Protein 1TP6 (pdb70)

Structure (mmCIF, N/CA/C/O backbone):
data_1TP6
#
_entry.id   1TP6
#
_cell.length_a   96.802
_cell.length_b   36.309
_cell.length_c   29.570
_cell.angle_alpha   90.00
_cell.angle_beta   100.71
_cell.angle_gamma   90.00
#
_symmetry.space_group_name_H-M   'C 1 2 1'
#
loop_
_entity.id
_entity.type
_entity.pdbx_description
1 polymer 'hypothetical protein PA1314'
2 water water
#
loop_
_atom_site.group_PDB
_atom_site.id
_atom_site.type_symbol
_atom_site.label_atom_id
_atom_site.label_alt_id
_atom_site.label_comp_id
_atom_site.label_asym_id
_atom_site.label_entity_id
_atom_site.label_seq_id
_atom_site.pdbx_PDB_ins_code
_atom_site.Cartn_x
_atom_site.Cartn_y
_atom_site.Cartn_z
_atom_site.occupancy
_atom_site.B_iso_or_equiv
_atom_site.auth_seq_id
_atom_site.auth_comp_id
_atom_site.auth_asym_id
_atom_site.auth_atom_id
_atom_site.pdbx_PDB_model_num
ATOM 1 N N . CYS A 1 3 ? 6.627 3.274 16.123 1.00 26.01 3 CYS A N 1
ATOM 2 C CA . CYS A 1 3 ? 6.858 2.261 15.057 1.00 23.31 3 CYS A CA 1
ATOM 3 C C . CYS A 1 3 ? 7.990 2.706 14.132 1.00 21.02 3 CYS A C 1
ATOM 4 O O . CYS A 1 3 ? 8.500 3.825 14.245 1.00 18.64 3 CYS A O 1
ATOM 7 N N . ALA A 1 4 ? 8.369 1.821 13.215 1.00 18.52 4 ALA A N 1
ATOM 8 C CA . ALA A 1 4 ? 9.439 2.088 12.258 1.00 16.39 4 ALA A CA 1
ATOM 9 C C . ALA A 1 4 ? 9.128 3.250 11.313 1.00 14.06 4 ALA A C 1
ATOM 10 O O . ALA A 1 4 ? 10.017 4.034 10.971 1.00 13.90 4 ALA A O 1
ATOM 12 N N . TYR A 1 5 ? 7.873 3.357 10.883 1.00 13.81 5 TYR A N 1
ATOM 13 C CA . TYR A 1 5 ? 7.491 4.426 9.970 1.00 12.50 5 TYR A CA 1
ATOM 14 C C . TYR A 1 5 ? 7.565 5.772 10.669 1.00 11.87 5 TYR A C 1
ATOM 15 O O . TYR A 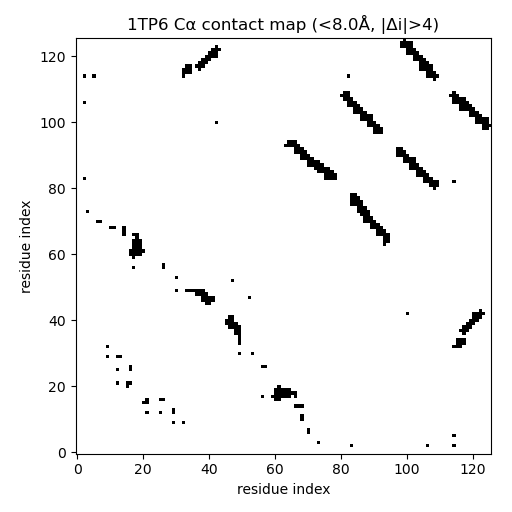1 5 ? 8.122 6.727 10.123 1.00 10.84 5 TYR A O 1
ATOM 24 N N . ARG A 1 6 ? 7.015 5.840 11.879 1.00 12.01 6 ARG A N 1
ATOM 25 C CA . ARG A 1 6 ? 7.050 7.072 12.664 1.00 13.17 6 ARG A CA 1
ATOM 26 C C . ARG A 1 6 ? 8.514 7.442 12.928 1.00 11.35 6 ARG A C 1
ATOM 27 O O . ARG A 1 6 ? 8.908 8.599 12.807 1.00 12.44 6 ARG A O 1
ATOM 35 N N . ARG A 1 7 ? 9.317 6.443 13.273 1.00 10.95 7 ARG A N 1
ATOM 36 C CA . ARG A 1 7 ? 10.731 6.651 13.545 1.00 10.74 7 ARG A CA 1
ATOM 37 C C . ARG A 1 7 ? 11.479 7.218 12.335 1.00 10.92 7 ARG A C 1
ATOM 38 O O . ARG A 1 7 ? 12.322 8.107 12.483 1.00 11.71 7 ARG A O 1
ATOM 46 N N . GLU A 1 8 ? 11.183 6.708 11.139 1.00 9.75 8 GLU A N 1
ATOM 47 C CA . GLU A 1 8 ? 11.840 7.197 9.927 1.00 9.47 8 GLU A CA 1
ATOM 48 C C . GLU A 1 8 ? 11.523 8.677 9.680 1.00 9.51 8 GLU A C 1
ATOM 49 O O . GLU A 1 8 ? 12.401 9.460 9.306 1.00 9.56 8 GLU A O 1
ATOM 55 N N . ILE A 1 9 ? 10.264 9.055 9.876 1.00 8.92 9 ILE A N 1
ATOM 56 C CA . ILE A 1 9 ? 9.860 10.443 9.677 1.00 8.98 9 ILE A CA 1
ATOM 57 C C . ILE A 1 9 ? 10.640 11.335 10.642 1.00 9.02 9 ILE A C 1
ATOM 58 O O . ILE A 1 9 ? 11.171 12.376 10.248 1.00 9.14 9 ILE A O 1
ATOM 63 N N . HIS A 1 10 ? 10.725 10.920 11.905 1.00 8.75 10 HIS A N 1
ATOM 64 C CA . HIS A 1 10 ? 11.464 11.697 12.895 1.00 9.74 10 HIS A CA 1
ATOM 65 C C . HIS A 1 10 ? 12.965 11.765 12.605 1.00 8.72 10 HIS A C 1
ATOM 66 O O . HIS A 1 10 ? 13.541 12.851 12.549 1.00 9.43 10 HIS A O 1
ATOM 73 N N . HIS A 1 11 ? 13.596 10.609 12.415 1.00 9.98 11 HIS A N 1
ATOM 74 C CA . HIS A 1 11 ? 15.034 10.561 12.142 1.00 9.57 11 HIS A CA 1
ATOM 75 C C . HIS A 1 11 ? 15.461 11.324 10.891 1.00 9.82 11 HIS A C 1
ATOM 76 O O . HIS A 1 11 ? 16.531 11.936 10.871 1.00 10.24 11 HIS A O 1
ATOM 83 N N . ALA A 1 12 ? 14.635 11.285 9.848 1.00 9.85 12 ALA A N 1
ATOM 84 C CA . ALA A 1 12 ? 14.956 12.006 8.621 1.00 10.41 12 ALA A CA 1
ATOM 85 C C . ALA A 1 12 ? 14.985 13.505 8.919 1.00 10.16 12 ALA A C 1
ATOM 86 O O . ALA A 1 12 ? 15.870 14.231 8.455 1.00 9.73 12 ALA A O 1
ATOM 88 N N . HIS A 1 13 ? 14.017 13.969 9.702 1.00 10.87 13 HIS A N 1
ATOM 89 C CA . HIS A 1 13 ? 13.959 15.388 10.028 1.00 10.33 13 HIS A CA 1
ATOM 90 C C . HIS A 1 13 ? 15.051 15.841 10.990 1.00 10.14 13 HIS A C 1
ATOM 91 O O . HIS A 1 13 ? 15.450 17.003 10.961 1.00 10.64 13 HIS A O 1
ATOM 98 N N . VAL A 1 14 ? 15.543 14.930 11.828 1.00 10.04 14 VAL A N 1
ATOM 99 C CA . VAL A 1 14 ? 16.637 15.267 12.738 1.00 10.45 14 VAL A CA 1
ATOM 100 C C . VAL A 1 14 ? 17.877 15.473 11.855 1.00 9.89 14 VAL A C 1
ATOM 101 O O . VAL A 1 14 ? 18.666 16.394 12.075 1.00 10.68 14 VAL A O 1
ATOM 105 N N . ALA A 1 15 ? 18.033 14.619 10.846 1.00 8.98 15 ALA A N 1
ATOM 106 C CA . ALA A 1 15 ? 19.164 14.727 9.924 1.00 9.17 15 ALA A CA 1
ATOM 107 C C . ALA A 1 15 ? 19.051 16.026 9.123 1.00 9.78 15 ALA A C 1
ATOM 108 O O . ALA A 1 15 ? 20.047 16.720 8.903 1.00 9.27 15 ALA A O 1
ATOM 110 N N . ILE A 1 16 ? 17.834 16.350 8.689 1.00 8.46 16 ILE A N 1
ATOM 111 C CA . ILE A 1 16 ? 17.600 17.572 7.929 1.00 8.45 16 ILE A CA 1
ATOM 112 C C . ILE A 1 16 ? 17.895 18.786 8.805 1.00 8.75 16 ILE A C 1
ATOM 113 O O . ILE A 1 16 ? 18.570 19.728 8.379 1.00 8.46 16 ILE A O 1
ATOM 118 N N . ARG A 1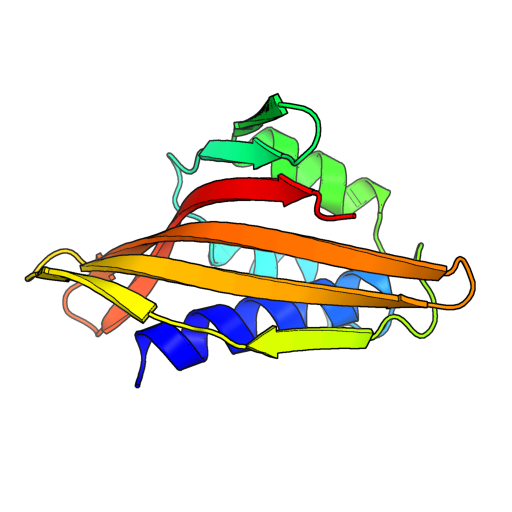 17 ? 17.394 18.760 10.036 1.00 8.77 17 ARG A N 1
ATOM 119 C CA . ARG A 1 17 ? 17.613 19.864 10.958 1.00 9.27 17 ARG A CA 1
ATOM 120 C C . ARG A 1 17 ? 19.110 20.090 11.191 1.00 9.00 17 ARG A C 1
ATOM 121 O O . ARG A 1 17 ? 19.590 21.221 11.118 1.00 8.26 17 ARG A O 1
ATOM 129 N N . ASP A 1 18 ? 19.845 19.013 11.468 1.00 9.59 18 ASP A N 1
ATOM 130 C CA . ASP A 1 18 ? 21.282 19.130 11.716 1.00 11.58 18 ASP A CA 1
ATOM 131 C C . ASP A 1 18 ? 22.017 19.705 10.514 1.00 10.92 18 ASP A C 1
ATOM 132 O O . ASP A 1 18 ? 22.943 20.508 10.669 1.00 11.53 18 ASP A O 1
ATOM 137 N N . TRP A 1 19 ? 21.602 19.298 9.317 1.00 10.02 19 TRP A N 1
ATOM 138 C CA . TRP A 1 19 ? 22.230 19.787 8.098 1.00 10.04 19 TRP A CA 1
ATOM 139 C C . TRP A 1 19 ? 21.970 21.287 7.905 1.00 10.19 19 TRP A C 1
ATOM 140 O O . TRP A 1 19 ? 22.896 22.059 7.653 1.00 10.02 19 TRP A O 1
ATOM 151 N N . LEU A 1 20 ? 20.712 21.700 8.033 1.00 10.00 20 LEU A N 1
ATOM 152 C CA . LEU A 1 20 ? 20.358 23.105 7.859 1.00 10.47 20 LEU A CA 1
ATOM 153 C C . LEU A 1 20 ? 20.979 23.997 8.932 1.00 10.35 20 LEU A C 1
ATOM 154 O O . LEU A 1 20 ? 21.371 25.127 8.654 1.00 11.55 20 LEU A O 1
ATOM 159 N N . ALA A 1 21 ? 21.074 23.485 10.155 1.00 10.96 21 ALA A N 1
ATOM 160 C CA . ALA 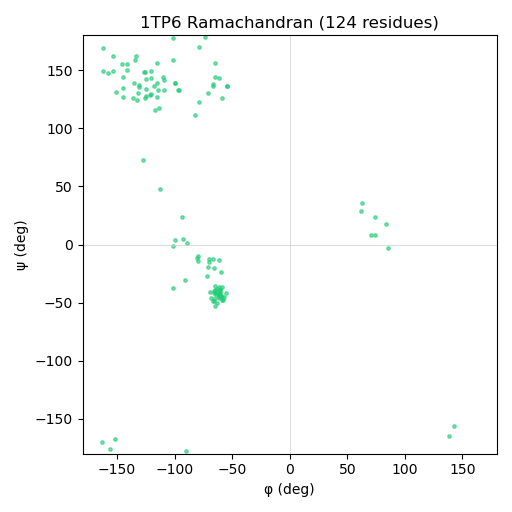A 1 21 ? 21.638 24.253 11.265 1.00 11.54 21 ALA A CA 1
ATOM 161 C C . ALA A 1 21 ? 23.166 24.276 11.289 1.00 13.33 21 ALA A C 1
ATOM 162 O O . ALA A 1 21 ? 23.768 25.050 12.031 1.00 13.31 21 ALA A O 1
ATOM 164 N N . GLY A 1 22 ? 23.797 23.427 10.485 1.00 14.08 22 GLY A N 1
ATOM 165 C CA . GLY A 1 22 ? 25.247 23.390 10.463 1.00 13.94 22 GLY A CA 1
ATOM 166 C C . GLY A 1 22 ? 25.825 22.519 11.565 1.00 15.58 22 GLY A C 1
ATOM 167 O O . GLY A 1 22 ? 27.001 22.651 11.892 1.00 16.10 22 GLY A O 1
ATOM 168 N N . ASP A 1 23 ? 25.004 21.643 12.148 1.00 16.79 23 ASP A N 1
ATOM 169 C CA . ASP A 1 23 ? 25.447 20.730 13.212 1.00 18.39 23 ASP A CA 1
ATOM 170 C C . ASP A 1 23 ? 25.402 19.301 12.685 1.00 20.22 23 ASP A C 1
ATOM 171 O O . ASP A 1 23 ? 24.880 18.409 13.353 1.00 21.12 23 ASP A O 1
ATOM 176 N N . SER A 1 24 ? 25.946 19.075 11.499 1.00 20.00 24 SER A N 1
ATOM 177 C CA . SER A 1 24 ? 25.904 17.748 10.904 1.00 21.96 24 SER A CA 1
ATOM 178 C C . SER A 1 24 ? 27.190 16.941 11.014 1.00 23.67 24 SER A C 1
ATOM 179 O O . SER A 1 24 ? 28.279 17.488 11.204 1.00 22.82 24 SER A O 1
ATOM 182 N N . ARG A 1 25 ? 27.037 15.626 10.885 1.00 25.65 25 ARG A N 1
ATOM 183 C CA . ARG A 1 25 ? 28.146 14.682 10.943 1.00 26.92 25 ARG A CA 1
ATOM 184 C C . ARG A 1 25 ? 28.963 14.780 9.655 1.00 26.81 25 ARG A C 1
ATOM 185 O O . ARG A 1 25 ? 28.624 15.543 8.747 1.00 26.37 25 ARG A O 1
ATOM 193 N N . ALA A 1 26 ? 30.032 13.997 9.575 1.00 27.40 26 ALA A N 1
ATOM 194 C CA . ALA A 1 26 ? 30.889 13.998 8.393 1.00 27.62 26 ALA A CA 1
ATOM 195 C C . ALA A 1 26 ? 30.192 13.354 7.195 1.00 27.02 26 ALA A C 1
ATOM 196 O O . ALA A 1 26 ? 29.643 12.256 7.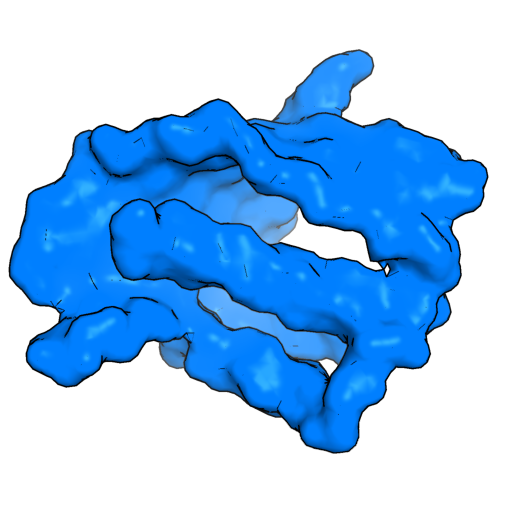309 1.00 26.47 26 ALA A O 1
ATOM 198 N N . ASP A 1 27 ? 30.213 14.040 6.051 1.00 26.30 27 ASP A N 1
ATOM 199 C CA . ASP A 1 27 ? 29.595 13.519 4.833 1.00 25.62 27 ASP A CA 1
ATOM 200 C C . ASP A 1 27 ? 28.088 13.373 5.066 1.00 22.79 27 ASP A C 1
ATOM 201 O O . ASP A 1 27 ? 27.441 12.457 4.553 1.00 22.54 27 ASP A O 1
ATOM 206 N N . ALA A 1 28 ? 27.540 14.311 5.831 1.00 19.16 28 ALA A N 1
ATOM 207 C CA . ALA A 1 28 ? 26.131 14.299 6.196 1.00 17.01 28 ALA A CA 1
ATOM 208 C C . ALA A 1 28 ? 25.123 14.361 5.055 1.00 14.63 28 ALA A C 1
ATOM 209 O O . ALA A 1 28 ? 24.139 13.619 5.058 1.00 13.70 28 ALA A O 1
ATOM 211 N N . LEU A 1 29 ? 25.350 15.234 4.082 1.00 12.69 29 LEU A N 1
ATOM 212 C CA . LEU A 1 29 ? 24.390 15.357 2.994 1.00 11.67 29 LEU A CA 1
ATOM 213 C C . LEU A 1 29 ? 24.156 14.071 2.198 1.00 11.85 29 LEU A C 1
ATOM 214 O O . LEU A 1 29 ? 23.006 13.726 1.904 1.00 10.26 29 LEU A O 1
ATOM 219 N N . ASP A 1 30 ? 25.228 13.360 1.850 1.00 10.56 30 ASP A N 1
ATOM 220 C CA . ASP A 1 30 ? 25.078 12.116 1.090 1.00 11.30 30 ASP A CA 1
ATOM 221 C C . ASP A 1 30 ? 24.262 11.091 1.874 1.00 10.93 30 ASP A C 1
ATOM 222 O O . ASP A 1 30 ? 23.380 10.431 1.319 1.00 10.07 30 ASP A O 1
ATOM 227 N N . ALA A 1 31 ? 24.562 10.957 3.164 1.00 11.11 31 ALA A N 1
ATOM 228 C CA . ALA A 1 31 ? 23.836 10.027 4.015 1.00 10.53 31 ALA A CA 1
ATOM 229 C C . ALA A 1 31 ? 22.356 10.414 4.043 1.00 11.14 31 ALA A C 1
ATOM 230 O O . ALA A 1 31 ? 21.478 9.554 4.016 1.00 12.51 31 ALA A O 1
ATOM 232 N N . LEU A 1 32 ? 22.081 11.714 4.099 1.00 9.68 32 LEU A N 1
ATOM 233 C CA . LEU A 1 32 ? 20.699 12.181 4.119 1.00 10.31 32 LEU A CA 1
ATOM 234 C C . LEU A 1 32 ? 20.018 11.859 2.796 1.00 9.59 32 LEU A C 1
ATOM 235 O O . LEU A 1 32 ? 18.923 11.304 2.777 1.00 9.98 32 LEU A O 1
ATOM 240 N N . MET A 1 33 ? 20.672 12.184 1.684 1.00 9.34 33 MET A N 1
ATOM 241 C CA . MET A 1 33 ? 20.060 11.927 0.381 1.00 9.22 33 MET A CA 1
ATOM 242 C C . MET A 1 33 ? 19.880 10.438 0.088 1.00 9.26 33 MET A C 1
ATOM 243 O O . MET A 1 33 ? 19.052 10.062 -0.753 1.00 9.32 33 MET A O 1
ATOM 248 N N . ALA A 1 34 ? 20.633 9.594 0.793 1.00 8.76 34 ALA A N 1
ATOM 249 C CA . ALA A 1 34 ? 20.525 8.152 0.620 1.00 9.39 34 ALA A CA 1
ATOM 250 C C . ALA A 1 34 ? 19.190 7.630 1.175 1.00 9.27 34 ALA A C 1
ATOM 251 O O . ALA A 1 34 ? 18.806 6.481 0.922 1.00 11.47 34 ALA A O 1
ATOM 253 N N . ARG A 1 35 ? 18.482 8.467 1.931 1.00 7.78 35 ARG A N 1
ATOM 254 C CA . ARG A 1 35 ? 17.186 8.063 2.487 1.00 9.54 35 ARG A CA 1
ATOM 255 C C . ARG A 1 35 ? 16.108 8.181 1.412 1.00 9.31 35 ARG A C 1
ATOM 256 O O . ARG A 1 35 ? 15.005 7.648 1.568 1.00 10.16 35 ARG A O 1
ATOM 264 N N . PHE A 1 36 ? 16.432 8.876 0.322 1.00 8.20 36 PHE A N 1
ATOM 265 C CA . PHE A 1 36 ? 15.474 9.102 -0.759 1.00 7.96 36 PHE A CA 1
ATOM 266 C C . PHE A 1 36 ? 15.613 8.134 -1.916 1.00 8.57 36 PHE A C 1
ATOM 267 O O . PHE A 1 36 ? 16.717 7.875 -2.402 1.00 8.69 36 PHE A O 1
ATOM 275 N N . ALA A 1 37 ? 14.479 7.591 -2.350 1.00 8.48 37 ALA A N 1
ATOM 276 C CA . ALA A 1 37 ? 14.462 6.645 -3.455 1.00 9.24 37 ALA A CA 1
ATOM 277 C C . ALA A 1 37 ? 14.910 7.340 -4.742 1.00 9.18 37 ALA A C 1
ATOM 278 O O . ALA A 1 37 ? 14.802 8.563 -4.876 1.00 7.99 37 ALA A O 1
ATOM 280 N N . GLU A 1 38 ? 15.416 6.548 -5.681 1.00 9.89 38 GLU A N 1
ATOM 281 C CA . GLU A 1 38 ? 15.881 7.071 -6.957 1.00 11.01 38 GLU A CA 1
ATOM 282 C C . GLU A 1 38 ? 14.766 7.861 -7.640 1.00 9.77 38 GLU A C 1
ATOM 283 O O . GLU A 1 38 ? 15.001 8.933 -8.206 1.00 10.13 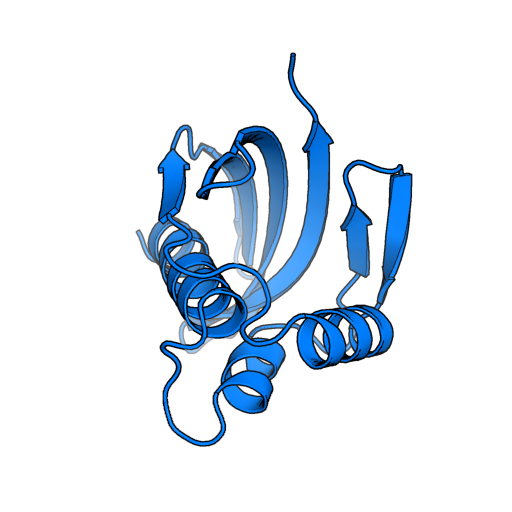38 GLU A O 1
ATOM 289 N N . ASP A 1 39 ? 13.550 7.326 -7.573 1.00 10.29 39 ASP A N 1
ATOM 290 C CA . ASP A 1 39 ? 12.396 7.961 -8.203 1.00 11.35 39 ASP A CA 1
ATOM 291 C C . ASP A 1 39 ? 11.585 8.881 -7.285 1.00 11.42 39 ASP A C 1
ATOM 292 O O . ASP A 1 39 ? 10.407 9.136 -7.535 1.00 11.05 39 ASP A O 1
ATOM 297 N N . PHE A 1 40 ? 12.224 9.384 -6.231 1.00 9.69 40 PHE A N 1
ATOM 298 C CA . PHE A 1 40 ? 11.568 10.288 -5.287 1.00 10.25 40 PHE A CA 1
ATOM 299 C C . PHE A 1 40 ? 11.105 11.576 -5.963 1.00 10.72 40 PHE A C 1
ATOM 300 O O . PHE A 1 40 ? 11.781 12.116 -6.845 1.00 10.88 40 PHE A O 1
ATOM 308 N N . SER A 1 41 ? 9.950 12.064 -5.527 1.00 10.54 41 SER A N 1
ATOM 309 C CA . SER A 1 41 ? 9.383 13.306 -6.038 1.00 12.32 41 SER A CA 1
ATOM 310 C C . SER A 1 41 ? 8.688 13.992 -4.872 1.00 10.36 41 SER A C 1
ATOM 311 O O . SER A 1 41 ? 8.123 13.326 -4.007 1.00 9.14 41 SER A O 1
ATOM 314 N N . MET A 1 42 ? 8.748 15.317 -4.827 1.00 9.89 42 MET A N 1
ATOM 315 C CA . MET A 1 42 ? 8.060 16.026 -3.766 1.00 10.00 42 MET A CA 1
ATOM 316 C C . MET A 1 42 ? 7.424 17.309 -4.276 1.00 10.04 42 MET A C 1
ATOM 317 O O . MET A 1 42 ? 7.822 17.857 -5.302 1.00 9.41 42 MET A O 1
ATOM 322 N N . VAL A 1 43 ? 6.395 17.747 -3.565 1.00 9.09 43 VAL A N 1
ATOM 323 C CA . VAL A 1 43 ? 5.693 18.983 -3.871 1.00 8.95 43 VAL A CA 1
ATOM 324 C C . VAL A 1 43 ? 5.928 19.839 -2.633 1.00 9.21 43 VAL A C 1
ATOM 325 O O . VAL A 1 43 ? 5.499 19.476 -1.531 1.00 8.48 43 VAL A O 1
ATOM 329 N N . THR A 1 44 ? 6.629 20.957 -2.804 1.00 8.42 44 THR A N 1
ATOM 330 C CA . THR A 1 44 ? 6.921 21.855 -1.687 1.00 8.38 44 THR A CA 1
ATOM 331 C C . THR A 1 44 ? 5.691 22.722 -1.377 1.00 8.68 44 THR A C 1
ATOM 332 O O . THR A 1 44 ? 4.722 22.733 -2.137 1.00 8.98 44 THR A O 1
ATOM 336 N N . PRO A 1 45 ? 5.715 23.464 -0.253 1.00 9.56 45 PRO A N 1
ATOM 337 C CA . PRO A 1 45 ? 4.576 24.321 0.103 1.00 9.88 45 PRO A CA 1
ATOM 338 C C . PRO A 1 45 ? 4.313 25.399 -0.957 1.00 10.78 45 PRO A C 1
ATOM 339 O O . PRO A 1 45 ? 3.270 26.049 -0.948 1.00 10.01 45 PRO A O 1
ATOM 343 N N . HIS A 1 46 ? 5.271 25.592 -1.861 1.00 10.54 46 HIS A N 1
ATOM 344 C CA . HIS A 1 46 ? 5.126 26.577 -2.929 1.00 12.16 46 HIS A CA 1
ATOM 345 C C . HIS A 1 46 ? 4.477 25.947 -4.152 1.00 13.34 46 HIS A C 1
ATOM 346 O O . HIS A 1 46 ? 4.299 26.611 -5.173 1.00 14.50 46 HIS A O 1
ATOM 353 N N . GLY A 1 47 ? 4.135 24.666 -4.053 1.00 13.07 47 GLY A N 1
ATOM 354 C CA . GLY A 1 47 ? 3.523 23.984 -5.177 1.00 12.41 47 GLY A CA 1
ATOM 355 C C . GLY A 1 47 ? 4.547 23.691 -6.263 1.00 13.79 47 GLY A C 1
ATOM 356 O O . GLY A 1 47 ? 4.189 23.539 -7.432 1.00 14.84 47 GLY A O 1
ATOM 357 N N . VAL A 1 48 ? 5.819 23.620 -5.871 1.00 12.39 48 VAL A N 1
ATOM 358 C CA . VAL A 1 48 ? 6.923 23.334 -6.793 1.00 12.18 48 VAL A CA 1
ATOM 359 C C . VAL A 1 48 ? 7.310 21.861 -6.696 1.00 11.79 48 VAL A C 1
ATOM 360 O O . VAL A 1 48 ? 7.364 21.300 -5.601 1.00 11.16 48 VAL A O 1
ATOM 364 N N . VAL A 1 49 ? 7.581 21.242 -7.843 1.00 11.60 49 VAL A N 1
ATOM 365 C CA . VAL A 1 49 ? 7.956 19.832 -7.891 1.00 10.69 49 VAL A CA 1
ATOM 366 C C . VAL A 1 49 ? 9.472 19.682 -7.934 1.00 11.48 49 VAL A C 1
ATOM 367 O O . VAL A 1 49 ? 10.150 20.365 -8.705 1.00 12.83 49 VAL A O 1
ATOM 371 N N . LEU A 1 50 ? 10.002 18.797 -7.093 1.00 10.57 50 LEU A N 1
ATOM 372 C CA . LEU A 1 50 ? 11.441 18.556 -7.044 1.00 11.17 50 LEU A CA 1
ATOM 373 C C . LEU A 1 50 ? 11.726 17.065 -7.077 1.00 12.44 50 LEU A C 1
ATOM 374 O O . LEU A 1 50 ? 11.116 16.308 -6.319 1.00 14.01 50 LEU A O 1
ATOM 379 N N . ASP A 1 51 ? 12.631 16.633 -7.953 1.00 10.30 51 ASP A N 1
ATOM 380 C CA . ASP A 1 51 ? 12.989 15.221 -7.971 1.00 11.27 51 ASP A CA 1
ATOM 381 C C . ASP A 1 51 ? 14.166 15.059 -7.009 1.00 9.94 51 ASP A C 1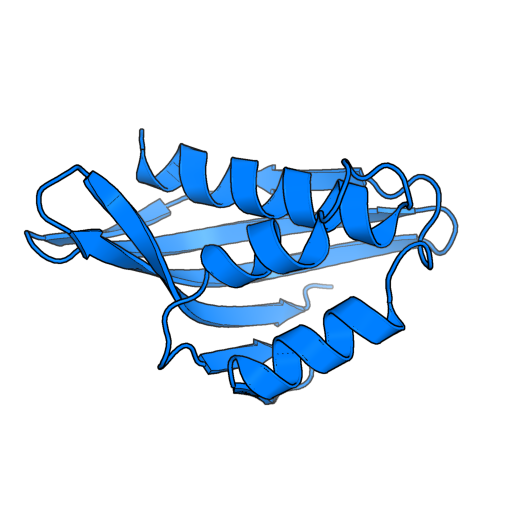
ATOM 382 O O . ASP A 1 51 ? 14.575 16.028 -6.366 1.00 9.59 51 ASP A O 1
ATOM 387 N N . LYS A 1 52 ? 14.709 13.854 -6.889 1.00 9.13 52 LYS A N 1
ATOM 388 C CA . LYS A 1 52 ? 15.821 13.650 -5.963 1.00 8.86 52 LYS A CA 1
ATOM 389 C C . LYS A 1 52 ? 17.007 14.569 -6.247 1.00 9.63 52 LYS A C 1
ATOM 390 O O . LYS A 1 52 ? 17.576 15.162 -5.333 1.00 11.31 52 LYS A O 1
ATOM 396 N N . THR A 1 53 ? 17.381 14.692 -7.514 1.00 10.25 53 THR A N 1
ATOM 397 C CA . THR A 1 53 ? 18.504 15.544 -7.876 1.00 10.79 53 THR A CA 1
ATOM 398 C C . THR A 1 53 ? 18.278 16.992 -7.451 1.00 10.50 53 THR A C 1
ATOM 399 O O . THR A 1 53 ? 19.171 17.630 -6.884 1.00 9.50 53 THR A O 1
ATOM 403 N N . ALA A 1 54 ? 17.081 17.503 -7.719 1.00 9.93 54 ALA A N 1
ATOM 404 C CA . ALA A 1 54 ? 16.743 18.880 -7.374 1.00 10.06 54 ALA A CA 1
ATOM 405 C C . ALA A 1 54 ? 16.732 19.108 -5.864 1.00 10.27 54 ALA A C 1
ATOM 406 O O . ALA A 1 54 ? 17.167 20.160 -5.389 1.00 10.16 54 ALA A O 1
ATOM 408 N N . LEU A 1 55 ? 16.228 18.132 -5.107 1.00 9.37 55 LEU A N 1
ATOM 409 C CA . LEU A 1 55 ? 16.194 18.259 -3.651 1.00 9.56 55 LEU A CA 1
ATOM 410 C C . LEU A 1 55 ? 17.628 18.273 -3.117 1.00 10.34 55 LEU A C 1
ATOM 411 O O . LEU A 1 55 ? 17.952 19.024 -2.191 1.00 10.33 55 LEU A O 1
ATOM 416 N N . GLY A 1 56 ? 18.482 17.436 -3.703 1.00 9.45 56 GLY A N 1
ATOM 417 C CA . GLY A 1 56 ? 19.876 17.392 -3.292 1.00 10.28 56 GLY A CA 1
ATOM 418 C C . GLY A 1 56 ? 20.568 18.727 -3.527 1.00 10.75 56 GLY A C 1
ATOM 419 O O . GLY A 1 56 ? 21.331 19.190 -2.678 1.00 11.26 56 GLY A O 1
ATOM 420 N N . GLU A 1 57 ? 20.311 19.347 -4.679 1.00 10.03 57 GLU A N 1
ATOM 421 C CA . GLU A 1 57 ? 20.901 20.648 -5.001 1.00 11.86 57 GLU A CA 1
ATOM 422 C C . GLU A 1 57 ? 20.394 21.710 -4.020 1.00 10.91 57 GLU A C 1
ATOM 423 O O . GLU A 1 57 ? 21.152 22.575 -3.573 1.00 11.21 57 GLU A O 1
ATOM 429 N N . LEU A 1 58 ? 19.105 21.646 -3.696 1.00 10.49 58 LEU A N 1
ATOM 430 C CA . LEU A 1 58 ? 18.516 22.590 -2.759 1.00 11.60 58 LEU A CA 1
ATOM 431 C C . LEU A 1 58 ? 19.165 22.443 -1.379 1.00 11.53 58 LEU A C 1
ATOM 432 O O . LEU A 1 58 ? 19.596 23.429 -0.780 1.00 10.98 58 LEU A O 1
ATOM 437 N N . PHE A 1 59 ? 19.232 21.213 -0.873 1.00 10.66 59 PHE A N 1
ATOM 438 C CA . PHE A 1 59 ? 19.842 20.979 0.430 1.00 10.86 59 PHE A CA 1
ATOM 439 C C . PHE A 1 59 ? 21.311 21.400 0.442 1.00 11.36 59 PHE A C 1
ATOM 440 O O . PHE A 1 59 ? 21.797 21.947 1.434 1.00 11.33 59 PHE A O 1
ATOM 448 N N . ARG A 1 60 ? 22.016 21.145 -0.655 1.00 11.59 60 ARG A N 1
ATOM 449 C CA . ARG A 1 60 ? 23.424 21.535 -0.750 1.00 13.98 60 ARG A CA 1
ATOM 450 C C . ARG A 1 60 ? 23.559 23.046 -0.533 1.00 14.04 60 ARG A C 1
ATOM 451 O O . ARG A 1 60 ? 24.390 23.509 0.255 1.00 14.14 60 ARG A O 1
ATOM 459 N N . SER A 1 61 ? 22.722 23.817 -1.216 1.00 12.63 61 SER A N 1
ATOM 460 C CA . SER A 1 61 ? 22.796 25.265 -1.100 1.00 13.22 61 SER A CA 1
ATOM 461 C C . SER A 1 61 ? 22.323 25.809 0.253 1.00 13.75 61 SER A C 1
ATOM 462 O O . SER A 1 61 ? 22.676 26.930 0.634 1.00 13.49 61 SER A O 1
ATOM 465 N N . LYS A 1 62 ? 21.548 25.011 0.985 1.00 12.74 62 LYS A N 1
ATOM 466 C CA . LYS A 1 62 ? 21.012 25.440 2.273 1.00 13.77 62 LYS A CA 1
ATOM 467 C C . LYS A 1 62 ? 21.750 24.936 3.510 1.00 12.55 62 LYS A C 1
ATOM 468 O O . LYS A 1 62 ? 21.327 25.198 4.634 1.00 12.57 62 LYS A O 1
ATOM 474 N N . GLY A 1 63 ? 22.848 24.219 3.313 1.00 11.50 63 GLY A N 1
ATOM 475 C CA . GLY A 1 63 ? 23.594 23.718 4.453 1.00 11.62 63 GLY A CA 1
ATOM 476 C C . GLY A 1 63 ? 24.078 24.820 5.384 1.00 12.12 63 GLY A C 1
ATOM 477 O O . GLY A 1 63 ? 24.727 25.771 4.942 1.00 11.51 63 GLY A O 1
ATOM 478 N N . GLY A 1 64 ? 23.746 24.701 6.670 1.00 10.99 64 GLY A N 1
ATOM 479 C CA . GLY A 1 64 ? 24.171 25.683 7.656 1.00 11.97 64 GLY A CA 1
ATOM 480 C C . GLY A 1 64 ? 23.525 27.059 7.583 1.00 12.63 64 GLY A C 1
ATOM 481 O O . GLY A 1 64 ? 23.939 27.973 8.304 1.00 13.07 64 GLY A O 1
ATOM 482 N N . THR A 1 65 ? 22.507 27.214 6.740 1.00 11.20 65 THR A N 1
ATOM 483 C CA . THR A 1 65 ? 21.837 28.506 6.582 1.00 11.67 65 THR A CA 1
ATOM 484 C C . THR A 1 65 ? 20.824 28.852 7.662 1.00 12.25 65 THR A C 1
ATOM 485 O O . THR A 1 65 ? 20.353 29.982 7.716 1.00 13.85 65 THR A O 1
ATOM 489 N N . ARG A 1 66 ? 20.484 27.898 8.522 1.00 11.94 66 ARG A N 1
ATOM 490 C CA . ARG A 1 66 ? 19.499 28.175 9.561 1.00 12.50 66 ARG A CA 1
ATOM 491 C C . ARG A 1 66 ? 19.994 27.816 10.953 1.00 13.45 66 ARG A C 1
ATOM 492 O O . ARG A 1 66 ? 19.546 26.842 11.556 1.00 12.74 66 ARG A O 1
ATOM 500 N N . PRO A 1 67 ? 20.927 28.616 11.490 1.00 15.42 67 PRO A N 1
ATOM 501 C CA . PRO A 1 67 ? 21.475 28.359 12.826 1.00 16.55 67 PRO A CA 1
ATOM 502 C C . PRO A 1 67 ? 20.414 28.251 13.921 1.00 15.87 67 PRO A C 1
ATOM 503 O O . PRO A 1 67 ? 19.464 29.035 13.963 1.00 14.97 67 PRO A O 1
ATOM 507 N N . GLY A 1 68 ? 20.580 27.256 14.789 1.00 15.73 68 GLY A N 1
ATOM 508 C CA . GLY A 1 68 ? 19.654 27.057 15.891 1.00 16.16 68 GLY A CA 1
ATOM 509 C C . GLY A 1 68 ? 18.296 26.478 15.533 1.00 14.45 68 GLY A C 1
ATOM 510 O O . GLY A 1 68 ? 17.402 26.415 16.378 1.00 16.09 68 GLY A O 1
ATOM 511 N N . LEU A 1 69 ? 18.140 26.046 14.287 1.00 14.17 69 LEU A N 1
ATOM 512 C CA . LEU A 1 69 ? 16.878 25.481 13.824 1.00 13.11 69 LEU A CA 1
ATOM 513 C C . LEU A 1 69 ? 16.358 24.321 14.669 1.00 13.52 69 LEU A C 1
ATOM 514 O O . LEU A 1 69 ? 17.112 23.429 15.064 1.00 13.82 69 LEU A O 1
ATOM 519 N N . ARG A 1 70 ? 15.058 24.348 14.944 1.00 14.73 70 ARG A N 1
ATOM 520 C CA . ARG A 1 70 ? 14.397 23.287 15.693 1.00 16.10 70 ARG A CA 1
ATOM 521 C C . ARG A 1 70 ? 13.240 22.776 14.838 1.00 14.82 70 ARG A C 1
ATOM 522 O O . ARG A 1 70 ? 12.497 23.566 14.257 1.00 14.11 70 ARG A O 1
ATOM 530 N N . ILE A 1 71 ? 13.111 21.457 14.739 1.00 14.01 71 ILE A N 1
ATOM 531 C CA . ILE A 1 71 ? 12.036 20.849 13.963 1.00 12.77 71 ILE A CA 1
ATOM 532 C C . ILE A 1 71 ? 11.267 19.867 14.839 1.00 13.72 71 ILE A C 1
ATOM 533 O O . ILE A 1 71 ? 11.852 18.969 15.457 1.00 13.61 71 ILE A O 1
ATOM 538 N N . GLU A 1 72 ? 9.954 20.065 14.893 1.00 12.40 72 GLU A N 1
ATOM 539 C CA . GLU A 1 72 ? 9.045 19.243 15.677 1.00 12.51 72 GLU A CA 1
ATOM 540 C C . GLU A 1 72 ? 8.123 18.493 14.719 1.00 12.44 72 GLU A C 1
ATOM 541 O O . GLU A 1 72 ? 7.587 19.072 13.777 1.00 11.68 72 GLU A O 1
ATOM 547 N N . ILE A 1 73 ? 7.963 17.197 14.948 1.00 11.77 73 ILE A N 1
ATOM 548 C CA . ILE A 1 73 ? 7.092 16.380 14.121 1.00 11.91 73 ILE A CA 1
ATOM 549 C C . ILE A 1 73 ? 6.027 15.775 15.035 1.00 11.62 73 ILE A C 1
ATOM 550 O O . ILE A 1 73 ? 6.348 15.221 16.089 1.00 12.30 73 ILE A O 1
ATOM 555 N N . ASP A 1 74 ? 4.764 15.905 14.648 1.00 11.21 74 ASP A N 1
ATOM 556 C CA . ASP A 1 74 ? 3.670 15.332 15.424 1.00 12.93 74 ASP A CA 1
ATOM 557 C C . ASP A 1 74 ? 2.461 15.093 14.531 1.00 12.56 74 ASP A C 1
ATOM 558 O O . ASP A 1 74 ? 2.538 15.279 13.315 1.00 11.72 74 ASP A O 1
ATOM 563 N N . GLY A 1 75 ? 1.356 14.656 15.129 1.00 12.13 75 GLY A N 1
ATOM 564 C CA . GLY A 1 75 ? 0.151 14.399 14.361 1.00 12.78 75 GLY A CA 1
ATOM 565 C C . GLY A 1 75 ? 0.316 13.311 13.313 1.00 13.24 75 GLY A C 1
ATOM 566 O O . GLY A 1 75 ? -0.366 13.324 12.282 1.00 13.31 75 GLY A O 1
ATOM 567 N N . GLU A 1 76 ? 1.211 12.361 13.571 1.00 12.19 76 GLU A N 1
ATOM 568 C CA . GLU A 1 76 ? 1.447 11.272 12.630 1.00 13.08 76 GLU A CA 1
ATOM 569 C C . GLU A 1 76 ? 0.230 10.363 12.525 1.00 12.89 76 GLU A C 1
ATOM 570 O O . GLU A 1 76 ? -0.409 10.039 13.525 1.00 13.82 76 GLU A O 1
ATOM 576 N N . SER A 1 77 ? -0.092 9.960 11.302 1.00 11.70 77 SER A N 1
ATOM 577 C CA . SER A 1 77 ? -1.228 9.083 11.060 1.00 11.74 77 SER A CA 1
ATOM 578 C C . SER A 1 77 ? -0.920 8.120 9.914 1.00 11.69 77 SER A C 1
ATOM 579 O O . SER A 1 77 ? -0.507 8.544 8.838 1.00 10.92 77 SER A O 1
ATOM 582 N N . LEU A 1 78 ? -1.102 6.826 10.169 1.00 11.48 78 LEU A N 1
ATOM 583 C CA . LEU A 1 78 ? -0.865 5.786 9.172 1.00 12.08 78 LEU A CA 1
ATOM 584 C C . LEU A 1 78 ? -2.118 5.713 8.295 1.00 12.00 78 LEU A C 1
ATOM 585 O O . LEU A 1 78 ? -3.176 5.287 8.748 1.00 12.94 78 LEU A O 1
ATOM 590 N N . LEU A 1 79 ? -1.984 6.124 7.038 1.00 9.68 79 LEU A N 1
ATOM 591 C CA . LEU A 1 79 ? -3.105 6.163 6.099 1.00 9.40 79 LEU A CA 1
ATOM 592 C C . LEU A 1 79 ? -3.287 4.883 5.292 1.00 9.88 79 LEU A C 1
ATOM 593 O O . LEU A 1 79 ? -4.407 4.525 4.905 1.00 11.22 79 LEU A O 1
ATOM 598 N N . ALA A 1 80 ? -2.176 4.206 5.032 1.00 8.58 80 ALA A N 1
ATOM 599 C CA . ALA A 1 80 ? -2.180 2.964 4.284 1.00 8.79 80 ALA A CA 1
ATOM 600 C C . ALA A 1 80 ? -0.855 2.261 4.546 1.00 10.41 80 ALA A C 1
ATOM 601 O O . ALA A 1 80 ? 0.165 2.910 4.794 1.00 10.13 80 ALA A O 1
ATOM 603 N N . SER A 1 81 ? -0.868 0.934 4.518 1.00 10.48 81 SER A N 1
ATOM 604 C CA . SER A 1 81 ? 0.358 0.181 4.730 1.00 12.13 8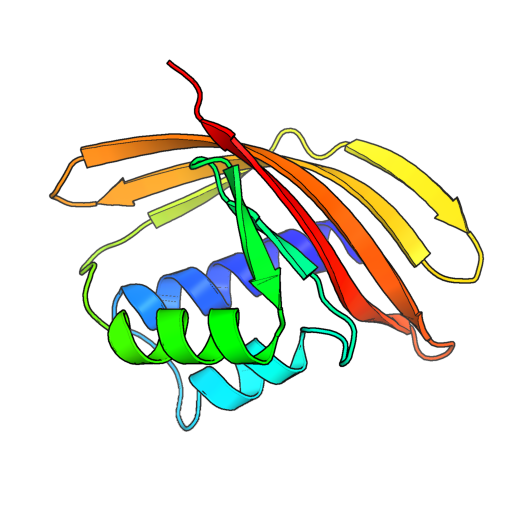1 SER A CA 1
ATOM 605 C C . SER A 1 81 ? 0.215 -1.203 4.120 1.00 11.82 81 SER A C 1
ATOM 606 O O . SER A 1 81 ? -0.878 -1.772 4.089 1.00 12.44 81 SER A O 1
ATOM 609 N N . GLY A 1 82 ? 1.328 -1.734 3.631 1.00 11.27 82 GLY A N 1
ATOM 610 C CA . GLY A 1 82 ? 1.314 -3.046 3.015 1.00 10.79 82 GLY A CA 1
ATOM 611 C C . GLY A 1 82 ? 2.720 -3.599 2.924 1.00 10.38 82 GLY A C 1
ATOM 612 O O . GLY A 1 82 ? 3.656 -3.030 3.489 1.00 11.05 82 GLY A O 1
ATOM 613 N N . VAL A 1 83 ? 2.868 -4.698 2.194 1.00 10.60 83 VAL A N 1
ATOM 614 C CA . VAL A 1 83 ? 4.155 -5.361 2.036 1.00 10.68 83 VAL A CA 1
ATOM 615 C C . VAL A 1 83 ? 5.245 -4.483 1.407 1.00 11.42 83 VAL A C 1
ATOM 616 O O . VAL A 1 83 ? 6.437 -4.724 1.613 1.00 11.53 83 VAL A O 1
ATOM 620 N N . ASP A 1 84 ? 4.837 -3.461 0.657 1.00 11.47 84 ASP A N 1
ATOM 621 C CA . ASP A 1 84 ? 5.788 -2.569 -0.002 1.00 11.22 84 ASP A CA 1
ATOM 622 C C . ASP A 1 84 ? 6.018 -1.222 0.674 1.00 10.50 84 ASP A C 1
ATOM 623 O O . ASP A 1 84 ? 6.813 -0.417 0.188 1.00 9.78 84 ASP A O 1
ATOM 628 N N . GLY A 1 85 ? 5.331 -0.965 1.783 1.00 9.00 85 GLY A N 1
ATOM 629 C CA . GLY A 1 85 ? 5.532 0.301 2.469 1.00 8.43 85 GLY A CA 1
ATOM 630 C C . GLY A 1 85 ? 4.272 0.888 3.064 1.00 9.06 85 GLY A C 1
ATOM 631 O O . GLY A 1 85 ? 3.311 0.171 3.335 1.00 10.03 85 GLY A O 1
ATOM 632 N N . ALA A 1 86 ? 4.271 2.204 3.260 1.00 9.12 86 ALA A N 1
ATOM 633 C CA . ALA A 1 86 ? 3.118 2.879 3.842 1.00 8.58 86 ALA A CA 1
ATOM 634 C C . ALA A 1 86 ? 3.017 4.334 3.417 1.00 9.26 86 ALA A C 1
ATOM 635 O O . ALA A 1 86 ? 3.981 4.927 2.930 1.00 9.40 86 ALA A O 1
ATOM 637 N N . THR A 1 87 ? 1.830 4.897 3.591 1.00 7.61 87 THR A N 1
ATOM 638 C CA . THR A 1 87 ? 1.590 6.302 3.289 1.00 7.92 87 THR A CA 1
ATOM 639 C C . THR A 1 87 ? 1.115 6.883 4.613 1.00 8.67 87 THR A C 1
ATOM 640 O O . THR A 1 87 ? 0.206 6.338 5.247 1.00 8.87 87 THR A O 1
ATOM 644 N N . LEU A 1 88 ? 1.737 7.974 5.037 1.00 7.53 88 LEU A N 1
ATOM 645 C CA . LEU A 1 88 ? 1.381 8.592 6.302 1.00 8.59 88 LEU A CA 1
ATOM 646 C C . LEU A 1 88 ? 1.215 10.096 6.177 1.00 7.96 88 LEU A C 1
ATOM 647 O O . LEU A 1 88 ? 1.671 10.709 5.210 1.00 8.22 88 LEU A O 1
ATOM 652 N N . ALA A 1 89 ? 0.552 10.675 7.170 1.00 7.24 89 ALA A N 1
ATOM 653 C CA . ALA A 1 89 ? 0.353 12.116 7.240 1.00 7.18 89 ALA A CA 1
ATOM 654 C C . ALA A 1 89 ? 0.993 12.580 8.553 1.00 8.33 89 ALA A C 1
ATOM 655 O O . ALA A 1 89 ? 1.049 11.827 9.526 1.00 7.79 89 ALA A O 1
ATOM 657 N N . TYR A 1 90 ? 1.490 13.810 8.575 1.00 7.60 90 TYR A N 1
ATOM 658 C CA . TYR A 1 90 ? 2.079 14.360 9.788 1.00 8.41 90 TYR A CA 1
ATOM 659 C C . TYR A 1 90 ? 2.164 15.875 9.695 1.00 9.40 90 TYR A C 1
ATOM 660 O O . TYR A 1 90 ? 1.940 16.461 8.632 1.00 9.77 90 TYR A O 1
ATOM 669 N N . ARG A 1 91 ? 2.468 16.499 10.826 1.00 9.96 91 ARG A N 1
ATOM 670 C CA . ARG A 1 91 ? 2.589 17.943 10.907 1.00 10.55 91 ARG A CA 1
ATOM 671 C C . ARG A 1 91 ? 4.039 18.273 11.252 1.00 10.48 91 ARG A C 1
ATOM 672 O O . ARG A 1 91 ? 4.664 17.583 12.066 1.00 10.17 91 ARG A O 1
ATOM 680 N N . GLU A 1 92 ? 4.579 19.307 10.613 1.00 9.88 92 GLU A N 1
ATOM 681 C CA . GLU A 1 92 ? 5.953 19.718 10.865 1.00 10.74 92 GLU A CA 1
ATOM 682 C C . GLU A 1 92 ? 6.021 21.186 11.266 1.00 11.32 92 GLU A C 1
ATOM 683 O O . GLU A 1 92 ? 5.488 22.053 10.579 1.00 10.19 92 GLU A O 1
ATOM 689 N N . ILE A 1 93 ? 6.686 21.449 12.385 1.00 10.66 93 ILE A N 1
ATOM 690 C CA . ILE A 1 93 ? 6.855 22.806 12.889 1.00 11.44 93 ILE A CA 1
ATOM 691 C C . ILE A 1 93 ? 8.341 23.133 12.852 1.00 11.36 93 ILE A C 1
ATOM 692 O O . ILE A 1 93 ? 9.154 22.380 13.394 1.00 11.66 93 ILE A O 1
ATOM 697 N N . GLN A 1 94 ? 8.693 24.246 12.215 1.00 11.22 94 GLN A N 1
ATOM 698 C CA . GLN A 1 94 ? 10.087 24.677 12.139 1.00 12.40 94 GLN A CA 1
ATOM 699 C C . GLN A 1 94 ? 10.223 26.029 12.829 1.00 13.35 94 GLN A C 1
ATOM 700 O O . GLN A 1 94 ? 9.387 26.914 12.642 1.00 12.82 94 GLN A O 1
ATOM 706 N N . SER A 1 95 ? 11.276 26.193 13.622 1.00 13.88 95 SER A N 1
ATOM 707 C CA . SER A 1 95 ? 11.491 27.460 14.307 1.00 14.41 95 SER A CA 1
ATOM 708 C C . SER A 1 95 ? 12.972 27.809 14.436 1.00 14.71 95 SER A C 1
ATOM 709 O O . SER A 1 95 ? 13.796 26.962 14.781 1.00 12.85 95 SER A O 1
ATOM 712 N N . ASP A 1 96 ? 13.296 29.064 14.135 1.00 14.70 96 ASP A N 1
ATOM 713 C CA . ASP A 1 96 ? 14.658 29.576 14.237 1.00 15.73 96 ASP A CA 1
ATOM 714 C C . ASP A 1 96 ? 14.572 31.072 14.527 1.00 16.93 96 ASP A C 1
ATOM 715 O O . ASP A 1 96 ? 13.502 31.575 14.870 1.00 15.07 96 ASP A O 1
ATOM 720 N N . ALA A 1 97 ? 15.688 31.781 14.404 1.00 18.51 97 ALA A N 1
ATOM 721 C CA . ALA A 1 97 ? 15.700 33.218 14.674 1.00 22.16 97 ALA A CA 1
ATOM 722 C C . ALA A 1 97 ? 14.765 33.984 13.738 1.00 24.02 97 ALA A C 1
ATOM 723 O O . ALA A 1 97 ? 14.129 34.958 14.146 1.00 24.50 97 ALA A O 1
ATOM 725 N N . ALA A 1 98 ? 14.685 33.536 12.486 1.00 25.45 98 ALA A N 1
ATOM 726 C CA . ALA A 1 98 ? 13.841 34.179 11.481 1.00 26.82 98 ALA A CA 1
ATOM 727 C C . ALA A 1 98 ? 12.348 33.975 11.729 1.00 26.71 98 ALA A C 1
ATOM 728 O O . ALA A 1 98 ? 11.516 34.662 11.139 1.00 28.32 98 ALA A O 1
ATOM 730 N N . GLY A 1 99 ? 12.002 33.029 12.593 1.00 26.33 99 GLY A N 1
ATOM 731 C CA . GLY A 1 99 ? 10.598 32.802 12.882 1.00 25.47 99 GLY A CA 1
ATOM 732 C C . GLY A 1 99 ? 10.180 31.346 12.978 1.00 25.40 99 GLY A C 1
ATOM 733 O O . GLY A 1 99 ? 11.012 30.449 13.092 1.00 24.38 99 GLY A O 1
ATOM 734 N N . ARG A 1 100 ? 8.871 31.125 12.926 1.00 25.34 100 ARG A N 1
ATOM 735 C CA . ARG A 1 100 ? 8.291 29.792 13.011 1.00 24.60 100 ARG A CA 1
ATOM 736 C C . ARG A 1 100 ? 7.364 29.530 11.817 1.00 23.97 100 ARG A C 1
ATOM 737 O O . ARG A 1 100 ? 6.743 30.451 11.283 1.00 24.63 100 ARG A O 1
ATOM 745 N N . SER A 1 101 ? 7.290 28.275 11.387 1.00 20.53 101 SER A N 1
ATOM 746 C CA . SER A 1 101 ? 6.421 27.908 10.280 1.00 18.13 101 SER A CA 1
ATOM 747 C C . SER A 1 101 ? 5.799 26.556 10.592 1.00 16.69 101 SER A C 1
ATOM 748 O O . SER A 1 101 ? 6.391 25.732 11.285 1.00 15.86 101 SER A O 1
ATOM 751 N N . GLU A 1 102 ? 4.595 26.340 10.087 1.00 15.82 102 GLU A N 1
ATOM 752 C CA . GLU A 1 102 ? 3.880 25.098 10.308 1.00 15.91 102 GLU A CA 1
ATOM 753 C C . GLU A 1 102 ? 3.366 24.585 8.971 1.00 14.07 102 GLU A C 1
ATOM 754 O O . GLU A 1 102 ? 2.879 25.361 8.152 1.00 14.16 102 GLU A O 1
ATOM 760 N N . ARG A 1 103 ? 3.485 23.283 8.741 1.00 11.69 103 ARG A N 1
ATOM 761 C CA . ARG A 1 103 ? 3.017 22.696 7.493 1.00 10.28 103 ARG A CA 1
ATOM 762 C C . ARG A 1 103 ? 2.480 21.297 7.753 1.00 10.25 103 ARG A C 1
ATOM 763 O O . ARG A 1 103 ? 2.861 20.643 8.733 1.00 10.35 103 ARG A O 1
ATOM 771 N N . LEU A 1 104 ? 1.586 20.855 6.876 1.00 7.70 104 LEU A N 1
ATOM 772 C CA . LEU A 1 104 ? 1.005 19.521 6.965 1.00 8.11 104 LEU A CA 1
ATOM 773 C C . LEU A 1 104 ? 1.604 18.744 5.806 1.00 8.11 104 LEU A C 1
ATOM 774 O O . LEU A 1 104 ? 1.792 19.293 4.715 1.00 7.35 104 LEU A O 1
ATOM 779 N N . SER A 1 105 ? 1.911 17.472 6.041 1.00 7.40 105 SER A N 1
ATOM 780 C CA . SER A 1 105 ? 2.548 16.670 5.012 1.00 6.68 105 SER A CA 1
ATOM 781 C C . SER A 1 105 ? 1.957 15.284 4.823 1.00 7.15 105 SER A C 1
ATOM 782 O O . SER A 1 105 ? 1.296 14.749 5.709 1.00 6.64 105 SER A O 1
ATOM 785 N N . THR A 1 106 ? 2.212 14.726 3.643 1.00 7.42 106 THR A N 1
ATOM 786 C CA . THR A 1 106 ? 1.795 13.372 3.287 1.00 7.28 106 THR A CA 1
ATOM 787 C C . THR A 1 106 ? 3.040 12.739 2.680 1.00 7.84 106 THR A C 1
ATOM 788 O O . THR A 1 106 ? 3.627 13.280 1.732 1.00 7.41 106 THR A O 1
ATOM 792 N N . VAL A 1 107 ? 3.447 11.602 3.232 1.00 6.93 107 VAL A N 1
ATOM 793 C CA . VAL A 1 107 ? 4.636 10.914 2.757 1.00 7.57 107 VAL A CA 1
ATOM 794 C C . VAL A 1 107 ? 4.357 9.470 2.364 1.00 7.78 107 VAL A C 1
ATOM 795 O O . VAL A 1 107 ? 3.550 8.791 2.995 1.00 7.50 107 VAL A O 1
ATOM 799 N N . VAL A 1 108 ? 5.015 9.022 1.300 1.00 7.00 108 VAL A N 1
ATOM 800 C CA . VAL A 1 108 ? 4.908 7.642 0.849 1.00 7.41 108 VAL A CA 1
ATOM 801 C C . VAL A 1 108 ? 6.300 7.045 1.077 1.00 8.76 108 VAL A C 1
ATOM 802 O O . VAL A 1 108 ? 7.283 7.507 0.487 1.00 7.47 108 VAL A O 1
ATOM 806 N N . LEU A 1 109 ? 6.384 6.040 1.946 1.00 8.91 109 LEU A N 1
ATOM 807 C CA . LEU A 1 109 ? 7.656 5.389 2.247 1.00 8.76 109 LEU A CA 1
ATOM 808 C C . LEU A 1 109 ? 7.688 3.982 1.654 1.00 9.93 109 LEU A C 1
ATOM 809 O O . LEU A 1 109 ? 6.731 3.216 1.791 1.00 9.11 109 LEU A O 1
ATOM 814 N N . HIS A 1 110 ? 8.779 3.648 0.977 1.00 10.23 110 HIS A N 1
ATOM 815 C CA . HIS A 1 110 ? 8.910 2.315 0.413 1.00 11.56 110 HIS A CA 1
ATOM 816 C C . HIS A 1 110 ? 9.789 1.489 1.348 1.00 12.75 110 HIS A C 1
ATOM 817 O O . HIS A 1 110 ? 10.784 1.992 1.878 1.00 12.40 110 HIS A O 1
ATOM 824 N N . ARG A 1 111 ? 9.414 0.232 1.565 1.00 13.74 111 ARG A N 1
ATOM 825 C CA . ARG A 1 111 ? 10.191 -0.642 2.435 1.00 16.35 111 ARG A CA 1
ATOM 826 C C . ARG A 1 111 ? 10.664 -1.858 1.662 1.00 17.26 111 ARG A C 1
ATOM 827 O O . ARG A 1 111 ? 9.952 -2.358 0.795 1.00 16.97 111 ARG A O 1
ATOM 835 N N . ASP A 1 112 ? 11.874 -2.319 1.954 1.00 18.02 112 ASP A N 1
ATOM 836 C CA . ASP A 1 112 ? 12.356 -3.532 1.310 1.00 19.85 112 ASP A CA 1
ATOM 837 C C . ASP A 1 112 ? 12.163 -4.616 2.365 1.00 21.91 112 ASP A C 1
ATOM 838 O O . ASP A 1 112 ? 11.728 -4.321 3.485 1.00 22.35 112 ASP A O 1
ATOM 843 N N . ASP A 1 113 ? 12.480 -5.860 2.026 1.00 22.94 113 ASP A N 1
ATOM 844 C CA . ASP A 1 113 ? 12.283 -6.961 2.962 1.00 25.04 113 ASP A CA 1
ATOM 845 C C . ASP A 1 113 ? 13.153 -6.964 4.215 1.00 24.64 113 ASP A C 1
ATOM 846 O O . ASP A 1 113 ? 12.890 -7.718 5.150 1.00 24.99 113 ASP A O 1
ATOM 851 N N . GLU A 1 114 ? 14.180 -6.123 4.243 1.00 23.98 114 GLU A N 1
ATOM 852 C CA . GLU A 1 114 ? 15.046 -6.045 5.414 1.00 24.32 114 GLU A CA 1
ATOM 853 C C . GLU A 1 114 ? 14.543 -4.953 6.349 1.00 24.41 114 GLU A C 1
ATOM 854 O O . GLU A 1 114 ? 15.174 -4.648 7.363 1.00 24.04 114 GLU A O 1
ATOM 860 N N . GLY A 1 115 ? 13.398 -4.370 5.998 1.00 23.89 115 GLY A N 1
ATOM 861 C CA . GLY A 1 115 ? 12.813 -3.326 6.817 1.00 22.60 115 GLY A CA 1
ATOM 862 C C . GLY A 1 115 ? 13.340 -1.936 6.529 1.00 22.59 115 GLY A C 1
ATOM 863 O O . GLY A 1 115 ? 12.878 -0.967 7.133 1.00 23.71 115 GLY A O 1
ATOM 864 N N . ARG A 1 116 ? 14.306 -1.828 5.619 1.00 20.15 116 ARG A N 1
ATOM 865 C CA . ARG A 1 116 ? 14.876 -0.531 5.260 1.00 18.48 116 ARG A CA 1
ATOM 866 C C . ARG A 1 116 ? 13.832 0.334 4.550 1.00 16.34 116 ARG A C 1
ATOM 867 O O . ARG A 1 116 ? 13.105 -0.146 3.684 1.00 14.87 116 ARG A O 1
ATOM 875 N N . LEU A 1 117 ? 13.771 1.611 4.925 1.00 14.77 117 LEU A N 1
ATOM 876 C CA . LEU A 1 117 ? 12.801 2.539 4.353 1.00 13.74 117 LEU A CA 1
ATOM 877 C C . LEU A 1 117 ? 13.422 3.597 3.443 1.00 13.53 117 LEU A C 1
ATOM 878 O O . LEU A 1 117 ? 14.533 4.082 3.688 1.00 14.16 117 LEU A O 1
ATOM 883 N N . TYR A 1 118 ? 12.689 3.948 2.388 1.00 11.34 118 TYR A N 1
ATOM 884 C CA . TYR A 1 118 ? 13.132 4.952 1.425 1.00 11.59 118 TYR A CA 1
ATOM 885 C C . TYR A 1 118 ? 11.966 5.885 1.115 1.00 11.30 118 TYR A C 1
ATOM 886 O O . TYR A 1 118 ? 10.825 5.444 0.968 1.00 11.54 118 TYR A O 1
ATOM 895 N N . TRP A 1 119 ? 12.256 7.175 1.019 1.00 9.17 119 TRP A N 1
ATOM 896 C CA . TRP A 1 119 ? 11.222 8.153 0.725 1.00 8.18 119 TRP A CA 1
ATOM 897 C C . TRP A 1 119 ? 10.914 8.124 -0.768 1.00 8.14 119 TRP A C 1
ATOM 898 O O . TRP A 1 119 ? 11.805 8.311 -1.601 1.00 8.03 119 TRP A O 1
ATOM 909 N N . ARG A 1 120 ? 9.650 7.874 -1.100 1.00 7.04 120 ARG A N 1
ATOM 910 C CA . ARG A 1 120 ? 9.208 7.820 -2.490 1.00 6.94 120 ARG A CA 1
ATOM 911 C C . ARG A 1 120 ? 8.489 9.104 -2.909 1.00 7.24 120 ARG A C 1
ATOM 912 O O . ARG A 1 120 ? 8.625 9.570 -4.042 1.00 7.31 120 ARG A O 1
ATOM 920 N N . HIS A 1 121 ? 7.715 9.674 -1.992 1.00 7.39 121 HIS A N 1
ATOM 921 C CA . HIS A 1 121 ? 6.970 10.882 -2.304 1.00 8.04 121 HIS A CA 1
ATOM 922 C C . HIS A 1 121 ? 6.699 11.692 -1.054 1.00 7.26 121 HIS A C 1
ATOM 923 O O . HIS A 1 121 ? 6.554 11.138 0.038 1.00 8.27 121 HIS A O 1
ATOM 930 N N . LEU A 1 122 ? 6.633 13.008 -1.225 1.00 7.60 122 LEU A N 1
ATOM 931 C CA . LEU A 1 122 ? 6.353 13.916 -0.123 1.00 7.66 122 LEU A CA 1
ATOM 932 C C . LEU A 1 122 ? 5.647 15.156 -0.638 1.00 8.47 122 LEU A C 1
ATOM 933 O O . LEU A 1 122 ? 6.075 15.752 -1.621 1.00 8.60 122 LEU A O 1
ATOM 938 N N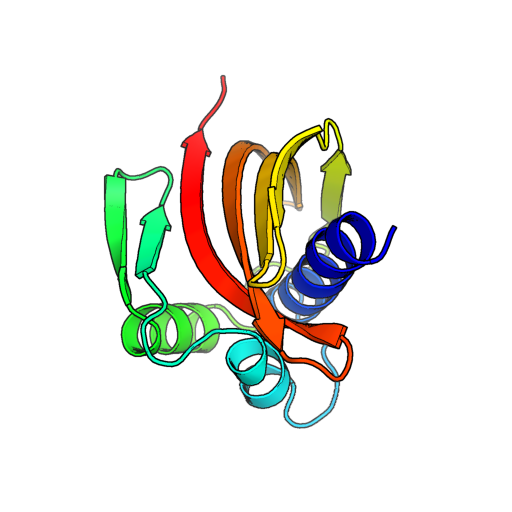 . GLN A 1 123 ? 4.557 15.529 0.023 1.00 7.66 123 GLN A N 1
ATOM 939 C CA . GLN A 1 123 ? 3.826 16.744 -0.329 1.00 8.26 123 GLN A CA 1
ATOM 940 C C . GLN A 1 123 ? 3.592 17.535 0.956 1.00 7.58 123 GLN A C 1
ATOM 941 O O . GLN A 1 123 ? 3.206 16.966 1.985 1.00 7.68 123 GLN A O 1
ATOM 947 N N . GLU A 1 124 ? 3.829 18.841 0.889 1.00 5.97 124 GLU A N 1
ATOM 948 C CA . GLU A 1 124 ? 3.662 19.716 2.042 1.00 6.74 124 GLU A CA 1
ATOM 949 C C . GLU A 1 124 ? 2.746 20.891 1.697 1.00 8.03 124 GLU A C 1
ATOM 950 O O . GLU A 1 124 ? 2.716 21.359 0.553 1.00 7.56 124 GLU A O 1
ATOM 956 N N . THR A 1 125 ? 2.003 21.358 2.697 1.00 7.64 125 THR A N 1
ATOM 957 C CA . THR A 1 125 ? 1.098 22.492 2.536 1.00 8.22 125 THR A CA 1
ATOM 958 C C . THR A 1 125 ? 1.263 23.408 3.752 1.00 8.50 125 THR A C 1
ATOM 959 O O . THR A 1 125 ? 1.146 22.967 4.893 1.00 8.57 125 THR A O 1
ATOM 963 N N . PHE A 1 126 ? 1.543 24.678 3.485 1.00 10.02 126 PHE A N 1
ATOM 964 C CA . PHE A 1 126 ? 1.749 25.709 4.506 1.00 11.98 126 PHE A CA 1
ATOM 965 C C . PHE A 1 126 ? 0.472 25.978 5.324 1.00 12.54 126 PHE A C 1
ATOM 966 O O . PHE A 1 126 ? -0.635 25.925 4.792 1.00 11.64 126 PHE A O 1
ATOM 974 N N . CYS A 1 127 ? 0.626 26.253 6.616 1.00 12.33 127 CYS A N 1
ATOM 975 C CA . CYS A 1 127 ? -0.525 26.551 7.470 1.00 14.83 127 CYS A CA 1
ATOM 976 C C . CYS A 1 127 ? -0.427 27.992 7.964 1.00 15.98 127 CYS A C 1
ATOM 977 O O . CYS A 1 127 ? 0.662 28.562 8.012 1.00 17.06 127 CYS A O 1
ATOM 980 N N . GLY A 1 128 ? -1.568 28.574 8.322 1.00 17.81 128 GLY A N 1
ATOM 981 C CA . GLY A 1 128 ? -1.585 29.925 8.864 1.00 19.16 128 GLY A CA 1
ATOM 982 C C . GLY A 1 128 ? -1.695 31.106 7.917 1.00 20.53 128 GLY A C 1
ATOM 983 O O . GLY A 1 128 ? -1.599 32.247 8.415 1.00 21.98 128 GLY A O 1
#

Sequence (126 aa):
CAYRREIHHAHVAIRDWLAGDSRADALDALMARFAEDFSMVTPHGVVLDKTALGELFRSKGGTRPGLRIEIDGESLLASGVDGATLAYREIQSDAAGRSERLSTVVLHRDDEGRLYWRHLQETFCG

Secondary structure (DSSP, 8-state):
-HHHHHHHHHHHHHHHHHHT---TTHHHHHHTTEEEEEEEE-TTS-EEEHHHHHHHHHHHTT-STT-EEEEEEEEEEEEETTEEEEEEEEEEEETTEEEEEEEEEEEEE-TT--EEEEEEEEEE--

Foldseek 3Di:
DLVVVLVVVLVVLLQCFLQQNHDPVSLVVSLVQADQQAWEQEQVRDIDGSVRVSVVSVVRGNVFHPKDKDKAPWDFPAADPFFTKIKIKIWIQGPVGIWIKIKIWTWTADVVRRIHTRYMYIHTDD

Radius of gyration: 14.03 Å; Cα contacts (8 Å, |Δi|>4): 237; chains: 1; bounding box: 34×41×24 Å

Solvent-accessible surface area: 7134 Å² total; per-residue (Å²): 111,62,34,108,152,21,0,43,95,0,8,66,30,20,74,36,34,12,14,49,102,45,176,85,104,13,12,89,54,5,19,64,58,8,17,168,89,2,32,14,35,16,44,162,56,74,106,25,80,61,95,27,6,14,113,69,21,149,67,86,30,38,73,64,91,58,6,180,28,90,13,33,55,54,51,89,97,54,75,47,114,94,9,7,34,5,28,4,79,3,16,14,38,34,108,104,37,151,27,38,38,97,5,55,0,49,1,78,62,33,119,116,38,132,26,69,4,86,49,11,79,14,79,125,33,133

CATH classification: 3.10.450.50

B-factor: mean 16.42, std 9.09, range [4.75, 50.39]

Nearest PDB structures (foldseek):
  1tp6-assembly1_A  TM=1.008E+00  e=3.051E-25  Pseudomonas aeruginosa PAO1
  5iep-assembly1_A  TM=7.793E-01  e=7.600E-06  synthetic construct
  3fsd-assembly1_A-2  TM=7.498E-01  e=5.970E-06  Rhodospirillum rubrum ATCC 11170
  3ke7-assembly1_A  TM=7.205E-01  e=3.617E-04  Parabacteroides distasonis ATCC 8503
  8pyh-assembly1_A  TM=5.975E-01  e=1.285E-03  Crinalium epipsammum PCC 9333

InterPro domains:
  IPR016918 Uncharacterised conserved protein UCP029394 [PIRSF029394] (2-127)
  IPR027843 Domain of unknown function DUF4440 [PF14534] (27-113)
  IPR032710 NTF2-like domain superfamily [SSF54427] (4-127)

Organism: Pseudomonas aeruginosa (strain ATCC 15692 / DSM 22644 / CIP 104116 / JCM 14847 / LMG 12228 / 1C / PRS 101 / PAO1) (NCBI:txid208964)